Protein AF-A0A345ZMK8-F1 (afdb_monomer_lite)

Secondary structure (DSSP, 8-state):
---PPEEEEETTEEEEE---TT-S--EEEEETT--EEEEESSHHHHHHHHHHHHHHHHT------------

Structure (mmCIF, N/CA/C/O backbone):
data_AF-A0A345ZMK8-F1
#
_entry.id   AF-A0A345ZMK8-F1
#
loop_
_atom_site.group_PDB
_atom_site.id
_atom_site.type_symbol
_atom_site.label_atom_id
_atom_site.label_alt_id
_atom_site.label_comp_id
_atom_site.label_asym_id
_atom_site.label_entity_id
_atom_site.label_seq_id
_atom_site.pdbx_PDB_ins_code
_atom_site.Cartn_x
_atom_site.Cartn_y
_atom_site.Cartn_z
_atom_site.occupancy
_atom_site.B_iso_or_equiv
_atom_site.auth_seq_id
_atom_site.auth_comp_id
_atom_site.auth_asym_id
_atom_site.auth_atom_id
_atom_site.pdbx_PDB_model_num
ATOM 1 N N . MET A 1 1 ? -18.330 6.643 7.458 1.00 48.44 1 MET A N 1
ATOM 2 C CA . MET A 1 1 ? -17.006 6.002 7.321 1.00 48.44 1 MET A CA 1
ATOM 3 C C . MET A 1 1 ? -16.378 6.579 6.060 1.00 48.44 1 MET A C 1
ATOM 5 O O . MET A 1 1 ? -16.837 6.246 4.977 1.00 48.44 1 MET A O 1
ATOM 9 N N . HIS A 1 2 ? -15.474 7.558 6.176 1.00 52.62 2 HIS A N 1
ATOM 10 C CA . HIS A 1 2 ? -14.824 8.132 4.993 1.00 52.62 2 HIS A CA 1
ATOM 11 C C . HIS A 1 2 ? -13.948 7.047 4.366 1.00 52.62 2 HIS A C 1
ATOM 13 O O . HIS A 1 2 ? -13.045 6.532 5.019 1.00 52.62 2 HIS A O 1
ATOM 19 N N . ALA A 1 3 ? -14.266 6.640 3.138 1.00 58.47 3 ALA A N 1
ATOM 20 C CA . ALA A 1 3 ? -13.420 5.722 2.395 1.00 58.47 3 ALA A CA 1
ATOM 21 C C . ALA A 1 3 ? -12.119 6.462 2.064 1.00 58.47 3 ALA A C 1
ATOM 23 O O . ALA A 1 3 ? -12.133 7.391 1.259 1.00 58.47 3 ALA A O 1
ATOM 24 N N . SER A 1 4 ? -11.017 6.100 2.723 1.00 71.75 4 SER A N 1
ATOM 25 C CA . SER A 1 4 ? -9.702 6.653 2.404 1.00 71.75 4 SER A CA 1
ATOM 26 C C . SER A 1 4 ? -9.380 6.347 0.943 1.00 71.75 4 SER A C 1
ATOM 28 O O . SER A 1 4 ? -9.353 5.179 0.545 1.00 71.75 4 SER A O 1
ATOM 30 N N . THR A 1 5 ? -9.172 7.389 0.139 1.00 87.00 5 THR A N 1
ATOM 31 C CA . THR A 1 5 ? -8.838 7.251 -1.281 1.00 87.00 5 THR A CA 1
ATOM 32 C C . THR A 1 5 ? -7.549 6.447 -1.428 1.00 87.00 5 THR A C 1
ATOM 34 O O . THR A 1 5 ? -6.527 6.781 -0.825 1.00 87.00 5 THR A O 1
ATOM 37 N N . ALA A 1 6 ? -7.596 5.378 -2.224 1.00 91.31 6 ALA A N 1
ATOM 38 C CA . ALA A 1 6 ? -6.411 4.593 -2.534 1.00 91.31 6 ALA A CA 1
ATOM 39 C C . ALA A 1 6 ? -5.506 5.370 -3.498 1.00 91.31 6 ALA A C 1
ATOM 41 O O . ALA A 1 6 ? -5.946 5.795 -4.564 1.00 91.31 6 ALA A O 1
ATOM 42 N N . LEU A 1 7 ? -4.243 5.536 -3.113 1.00 94.44 7 LEU A N 1
ATOM 43 C CA . LEU A 1 7 ? -3.191 6.172 -3.909 1.00 94.44 7 LEU A CA 1
ATOM 44 C C . LEU A 1 7 ? -2.520 5.170 -4.854 1.00 94.44 7 LEU A C 1
ATOM 46 O O . LEU A 1 7 ? -2.036 5.535 -5.920 1.00 94.44 7 LEU A O 1
ATOM 50 N N . TYR A 1 8 ? -2.500 3.898 -4.462 1.00 95.56 8 TYR A N 1
ATOM 51 C CA . TYR A 1 8 ? -1.974 2.798 -5.258 1.00 95.56 8 TYR A CA 1
ATOM 52 C C . TYR A 1 8 ? -2.744 1.520 -4.938 1.00 95.56 8 TYR A C 1
ATOM 54 O O . TYR A 1 8 ? -3.098 1.290 -3.783 1.00 95.56 8 TYR A O 1
ATOM 62 N N . VAL A 1 9 ? -3.013 0.685 -5.940 1.00 95.12 9 VAL A N 1
ATOM 63 C CA . VAL A 1 9 ? -3.717 -0.592 -5.769 1.00 95.12 9 VAL A CA 1
ATOM 64 C C . VAL A 1 9 ? -3.037 -1.645 -6.625 1.00 95.12 9 VAL A C 1
ATOM 66 O O . VAL A 1 9 ? -2.860 -1.445 -7.826 1.00 95.12 9 VAL A O 1
ATOM 69 N N . ARG A 1 10 ? -2.697 -2.785 -6.019 1.00 95.25 10 ARG A N 1
ATOM 70 C CA . ARG A 1 10 ? -2.195 -3.953 -6.744 1.00 95.25 10 ARG A CA 1
ATOM 71 C C . ARG A 1 10 ? -2.630 -5.238 -6.050 1.00 95.25 10 ARG A C 1
ATOM 73 O O . ARG A 1 10 ? -2.301 -5.484 -4.890 1.00 95.25 10 ARG A O 1
ATOM 80 N N . GLY A 1 11 ? -3.368 -6.075 -6.780 1.00 91.75 11 GLY A N 1
ATOM 81 C CA . GLY A 1 11 ? -3.935 -7.309 -6.238 1.00 91.75 11 GLY A CA 1
ATOM 82 C C . GLY A 1 11 ? -4.792 -7.035 -4.990 1.00 91.75 11 GLY A C 1
ATOM 83 O O . GLY A 1 11 ? -5.646 -6.150 -5.037 1.00 91.75 11 GLY A O 1
ATOM 84 N N . PRO A 1 12 ? -4.584 -7.759 -3.873 1.00 94.12 12 PRO A N 1
ATOM 85 C CA . PRO A 1 12 ? -5.362 -7.570 -2.653 1.00 94.12 12 PRO A CA 1
ATOM 86 C C . PRO A 1 12 ? -4.874 -6.401 -1.782 1.00 94.12 12 PRO A C 1
ATOM 88 O O . PRO A 1 12 ? -5.353 -6.255 -0.661 1.00 94.12 12 PRO A O 1
ATOM 91 N N . TYR A 1 13 ? -3.907 -5.608 -2.246 1.00 95.88 13 TYR A N 1
ATOM 92 C CA . TYR A 1 13 ? -3.277 -4.555 -1.458 1.00 95.88 13 TYR A CA 1
ATOM 93 C C . TYR A 1 13 ? -3.586 -3.173 -2.022 1.00 95.88 13 TYR A C 1
ATOM 95 O O . TYR A 1 13 ? -3.604 -2.970 -3.239 1.00 95.88 13 TYR A O 1
ATOM 103 N N . ARG A 1 14 ? -3.779 -2.203 -1.128 1.00 95.56 14 ARG A N 1
ATOM 104 C CA . ARG A 1 14 ? -3.915 -0.788 -1.477 1.00 95.56 14 ARG A CA 1
ATOM 105 C C . ARG A 1 14 ? -3.107 0.094 -0.537 1.00 95.56 14 ARG A C 1
ATOM 107 O O . ARG A 1 14 ? -3.082 -0.154 0.663 1.00 95.56 14 ARG A O 1
ATOM 114 N N . VAL A 1 15 ? -2.495 1.140 -1.073 1.00 96.19 15 VAL A N 1
ATOM 115 C CA . VAL A 1 15 ? -1.840 2.203 -0.307 1.00 96.19 15 VAL A CA 1
ATOM 116 C C . VAL A 1 15 ? -2.822 3.354 -0.149 1.00 96.19 15 VAL A C 1
ATOM 118 O O . VAL A 1 15 ? -3.436 3.776 -1.129 1.00 96.19 15 VAL A O 1
ATOM 121 N N . VAL A 1 16 ? -2.974 3.868 1.065 1.00 94.69 16 VAL A N 1
ATOM 122 C CA . VAL A 1 16 ? -3.813 5.031 1.384 1.00 94.69 16 VAL A CA 1
ATOM 123 C C . VAL A 1 16 ? -2.995 6.082 2.127 1.00 94.69 16 VAL A C 1
ATOM 125 O O . VAL A 1 16 ? -1.992 5.757 2.765 1.00 94.69 16 VAL A O 1
ATOM 128 N N . ALA A 1 17 ? -3.445 7.335 2.073 1.00 92.56 17 ALA A N 1
ATOM 129 C CA . ALA A 1 17 ? -2.944 8.365 2.974 1.00 92.56 17 ALA A CA 1
ATOM 130 C C . ALA A 1 17 ? -3.443 8.099 4.403 1.00 92.56 17 ALA A C 1
ATOM 132 O O . ALA A 1 17 ? -4.636 7.851 4.617 1.00 92.56 17 ALA A O 1
ATOM 133 N N . ASN A 1 18 ? -2.541 8.173 5.377 1.00 88.69 18 ASN A N 1
ATOM 134 C CA . ASN A 1 18 ? -2.892 8.210 6.785 1.00 88.69 18 ASN A CA 1
ATOM 135 C C . ASN A 1 18 ? -3.386 9.619 7.128 1.00 88.69 18 ASN A C 1
ATOM 137 O O . ASN A 1 18 ? -2.627 10.581 7.067 1.00 88.69 18 ASN A O 1
ATOM 141 N N . ALA A 1 19 ? -4.668 9.744 7.471 1.00 80.25 19 ALA A N 1
ATOM 142 C CA . ALA A 1 19 ? -5.282 11.022 7.834 1.00 80.25 19 ALA A CA 1
ATOM 143 C C . ALA A 1 19 ? -5.054 11.407 9.310 1.00 80.25 19 ALA A C 1
ATOM 145 O O . ALA A 1 19 ? -5.661 12.361 9.796 1.00 80.25 19 ALA A O 1
ATOM 146 N N . GLN A 1 20 ? -4.229 10.652 10.043 1.00 80.69 20 GLN A N 1
ATOM 147 C CA . GLN A 1 20 ? -3.837 11.015 11.400 1.00 80.69 20 GLN A CA 1
ATOM 148 C C . GLN A 1 20 ? -2.959 12.269 11.380 1.00 80.69 20 GLN A C 1
ATOM 150 O O . GLN A 1 20 ? -1.981 12.353 10.641 1.00 80.69 20 GLN A O 1
ATOM 155 N N . VAL A 1 21 ? -3.341 13.248 12.199 1.00 64.56 21 VAL A N 1
ATOM 156 C CA . VAL A 1 21 ? -2.579 14.482 12.411 1.00 64.56 21 VAL A CA 1
ATOM 157 C C . VAL A 1 21 ? -1.271 14.118 13.128 1.00 64.56 21 VAL A C 1
ATOM 159 O O . VAL A 1 21 ? -1.311 13.344 14.081 1.00 64.56 21 VAL A O 1
ATOM 162 N N . ASP A 1 22 ? -0.139 14.647 12.651 1.00 71.44 22 ASP A N 1
ATOM 163 C CA . ASP A 1 22 ? 1.221 14.430 13.187 1.00 71.44 22 ASP A CA 1
ATOM 164 C C . ASP A 1 22 ? 1.779 12.998 13.090 1.00 71.44 22 ASP A C 1
ATOM 166 O O . ASP A 1 22 ? 2.413 12.494 14.017 1.00 71.44 22 ASP A O 1
ATOM 170 N N . THR A 1 23 ? 1.586 12.325 11.952 1.00 76.69 23 THR A N 1
ATOM 171 C CA . THR A 1 23 ? 2.288 11.062 11.681 1.00 76.69 23 THR A CA 1
ATOM 172 C C . THR A 1 23 ? 3.533 11.261 10.816 1.00 76.69 23 THR A C 1
ATOM 174 O O . THR A 1 23 ? 3.464 11.809 9.716 1.00 76.69 23 THR A O 1
ATOM 177 N N . ASP A 1 24 ? 4.667 10.723 11.271 1.00 86.31 24 ASP A N 1
ATOM 178 C CA . ASP A 1 24 ? 5.895 10.606 10.467 1.00 86.31 24 ASP A CA 1
ATOM 179 C C . ASP A 1 24 ? 5.750 9.585 9.322 1.00 86.31 24 ASP A C 1
ATOM 181 O O . ASP A 1 24 ? 6.630 9.455 8.470 1.00 86.31 24 ASP A O 1
ATOM 185 N N . ARG A 1 25 ? 4.649 8.819 9.300 1.00 85.44 25 ARG A N 1
ATOM 186 C CA . ARG A 1 25 ? 4.376 7.754 8.326 1.00 85.44 25 ARG A CA 1
ATOM 187 C C . ARG A 1 25 ? 3.023 7.987 7.650 1.00 85.44 25 ARG A C 1
ATOM 189 O O . ARG A 1 25 ? 2.027 7.343 7.993 1.00 85.44 25 ARG A O 1
ATOM 196 N N . PRO A 1 26 ? 2.964 8.920 6.684 1.00 91.69 26 PRO A N 1
ATOM 197 C CA . PRO A 1 26 ? 1.715 9.328 6.055 1.00 91.69 26 PRO A CA 1
ATOM 198 C C . PRO A 1 26 ? 1.151 8.299 5.066 1.00 91.69 26 PRO A C 1
ATOM 200 O O . PRO A 1 26 ? 0.072 8.533 4.527 1.00 91.69 26 PRO A O 1
ATOM 203 N N . TYR A 1 27 ? 1.821 7.167 4.818 1.00 94.25 27 TYR A N 1
ATOM 204 C CA . TYR A 1 27 ? 1.353 6.143 3.879 1.00 94.25 27 TYR A CA 1
ATOM 205 C C . TYR A 1 27 ? 1.158 4.799 4.568 1.00 94.25 27 TYR A C 1
ATOM 207 O O . TYR A 1 27 ? 2.074 4.276 5.199 1.00 94.25 27 TYR A O 1
ATOM 215 N N . VAL A 1 28 ? -0.033 4.220 4.409 1.00 95.12 28 VAL A N 1
ATOM 216 C CA . VAL A 1 28 ? -0.410 2.937 5.017 1.00 95.12 28 VAL A CA 1
ATOM 217 C C . VAL A 1 28 ? -0.812 1.960 3.926 1.00 95.12 28 VAL A C 1
ATOM 219 O O . VAL A 1 28 ? -1.588 2.295 3.030 1.00 95.12 28 VAL A O 1
ATOM 222 N N . VAL A 1 29 ? -0.320 0.730 4.027 1.00 96.31 29 VAL A N 1
ATOM 223 C CA . VAL A 1 29 ? -0.740 -0.388 3.185 1.00 96.31 29 VAL A CA 1
ATOM 224 C C . VAL A 1 29 ? -1.839 -1.172 3.890 1.00 96.31 29 VAL A C 1
ATOM 226 O O . VAL A 1 29 ? -1.659 -1.654 5.010 1.00 96.31 29 VAL A O 1
ATOM 229 N N . LEU A 1 30 ? -2.962 -1.331 3.197 1.00 95.50 30 LEU A N 1
ATOM 230 C CA . LEU A 1 30 ? -4.124 -2.096 3.625 1.00 95.50 30 LEU A CA 1
ATOM 231 C C . LEU A 1 30 ? -4.324 -3.326 2.745 1.00 95.50 30 LEU A C 1
ATOM 233 O O . LEU A 1 30 ? -4.042 -3.278 1.545 1.00 95.50 30 LEU A O 1
ATOM 237 N N . ASP A 1 31 ? -4.887 -4.392 3.309 1.00 94.50 31 ASP A N 1
ATOM 238 C CA . ASP A 1 31 ? -5.473 -5.473 2.511 1.00 94.50 31 ASP A CA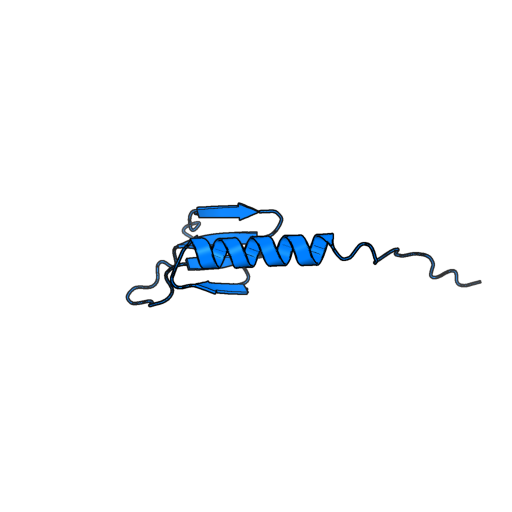 1
ATOM 239 C C . ASP A 1 31 ? -6.943 -5.212 2.118 1.00 94.50 31 ASP A C 1
ATOM 241 O O . ASP A 1 31 ? -7.533 -4.171 2.431 1.00 94.50 31 ASP A O 1
ATOM 245 N N . THR A 1 32 ? -7.560 -6.184 1.436 1.00 90.00 32 THR A N 1
ATOM 246 C CA . THR A 1 32 ? -8.978 -6.152 1.042 1.00 90.00 32 THR A CA 1
ATOM 247 C C . THR A 1 32 ? -9.949 -6.133 2.220 1.00 90.00 32 THR A C 1
ATOM 249 O O . THR A 1 32 ? -11.053 -5.616 2.072 1.00 90.00 32 THR A O 1
ATOM 252 N N . ALA A 1 33 ? -9.561 -6.687 3.371 1.00 91.62 33 ALA A N 1
ATOM 253 C CA . ALA A 1 33 ? -10.347 -6.649 4.601 1.00 91.62 33 ALA A CA 1
ATOM 254 C C . ALA A 1 33 ? -10.159 -5.325 5.368 1.00 91.62 33 ALA A C 1
ATOM 256 O O . ALA A 1 33 ? -10.861 -5.074 6.345 1.00 91.62 33 ALA A O 1
ATOM 257 N N . GLY A 1 34 ? -9.251 -4.457 4.910 1.00 89.75 34 GLY A N 1
ATOM 258 C CA . GLY A 1 34 ? -8.900 -3.208 5.575 1.00 89.75 34 GLY A CA 1
ATOM 259 C C . GLY A 1 34 ? -7.897 -3.383 6.714 1.00 89.75 34 GLY A C 1
ATOM 260 O O . GLY A 1 34 ? -7.717 -2.445 7.489 1.00 89.75 34 GLY A O 1
ATOM 261 N N . ALA A 1 35 ? -7.238 -4.540 6.823 1.00 92.44 35 ALA A N 1
ATOM 262 C CA . ALA A 1 35 ? -6.195 -4.760 7.815 1.00 92.44 35 ALA A CA 1
ATOM 263 C C . ALA A 1 35 ? -4.959 -3.912 7.494 1.00 92.44 35 ALA A C 1
ATOM 265 O O . ALA A 1 35 ? -4.524 -3.852 6.343 1.00 92.44 35 ALA A O 1
ATOM 266 N N . TRP A 1 36 ? -4.387 -3.277 8.517 1.00 94.00 36 TRP A N 1
ATOM 267 C CA . TRP A 1 36 ? -3.132 -2.531 8.421 1.00 94.00 36 TRP A CA 1
ATOM 268 C C . TRP A 1 36 ? -1.957 -3.502 8.336 1.00 94.00 36 TRP A C 1
ATOM 270 O O . TRP A 1 36 ? -1.767 -4.325 9.229 1.00 94.00 36 TRP A O 1
ATOM 280 N N . LEU A 1 37 ? -1.179 -3.414 7.258 1.00 94.94 37 LEU A N 1
ATOM 281 C CA . LEU A 1 37 ? -0.069 -4.332 6.999 1.00 94.94 37 LEU A CA 1
ATOM 282 C C . LEU A 1 37 ? 1.304 -3.668 7.081 1.00 94.94 37 LEU A C 1
ATOM 284 O O . LEU A 1 37 ? 2.275 -4.319 7.468 1.00 94.94 37 LEU A O 1
ATOM 288 N N . HIS A 1 38 ? 1.407 -2.405 6.667 1.00 94.88 38 HIS A N 1
ATOM 289 C CA . HIS A 1 38 ? 2.673 -1.683 6.619 1.00 94.88 38 HIS A CA 1
ATOM 290 C C . HIS A 1 38 ? 2.458 -0.168 6.652 1.00 94.88 38 HIS A C 1
ATOM 292 O O . HIS A 1 38 ? 1.427 0.316 6.188 1.00 94.88 38 HIS A O 1
ATOM 298 N N . GLU A 1 39 ? 3.451 0.563 7.155 1.00 95.00 39 GLU A N 1
ATOM 299 C CA . GLU A 1 39 ? 3.467 2.024 7.228 1.00 95.00 39 GLU A CA 1
ATOM 300 C C . GLU A 1 39 ? 4.806 2.554 6.722 1.00 95.00 39 GLU A C 1
ATOM 302 O O . GLU A 1 39 ? 5.865 2.037 7.103 1.00 95.00 39 GLU A O 1
ATOM 307 N N . SER A 1 40 ? 4.764 3.609 5.915 1.00 94.62 40 SER A N 1
ATOM 308 C CA . SER A 1 40 ? 5.940 4.171 5.256 1.00 94.62 40 SER A CA 1
ATOM 309 C C . SER A 1 40 ? 5.935 5.697 5.289 1.00 94.62 40 SER A C 1
ATOM 311 O O . SER A 1 40 ? 4.884 6.341 5.313 1.00 94.62 40 SER A O 1
ATOM 313 N N . VAL A 1 41 ? 7.141 6.267 5.272 1.00 94.19 41 VAL A N 1
ATOM 314 C CA . VAL A 1 41 ? 7.361 7.720 5.207 1.00 94.19 41 VAL A CA 1
ATOM 315 C C . VAL A 1 41 ? 7.066 8.243 3.800 1.00 94.19 41 VAL A C 1
ATOM 317 O O . VAL A 1 41 ? 6.491 9.317 3.642 1.00 94.19 41 VAL A O 1
ATOM 320 N N . THR A 1 42 ? 7.421 7.468 2.769 1.00 94.56 42 THR A N 1
ATOM 321 C CA . THR A 1 42 ? 7.224 7.833 1.362 1.00 94.56 42 THR A CA 1
ATOM 322 C C . THR A 1 42 ? 6.213 6.917 0.672 1.00 94.56 42 THR A C 1
ATOM 324 O O . THR A 1 42 ? 6.000 5.771 1.077 1.00 94.56 42 THR A O 1
ATOM 327 N N . LEU A 1 43 ? 5.578 7.432 -0.386 1.00 93.94 43 LEU A N 1
ATOM 328 C CA . LEU A 1 43 ? 4.647 6.654 -1.203 1.00 93.94 43 LEU A CA 1
ATOM 329 C C . LEU A 1 43 ? 5.376 5.544 -1.967 1.00 93.94 43 LEU A C 1
ATOM 331 O O . LEU A 1 43 ? 4.833 4.451 -2.109 1.00 93.94 43 LEU A O 1
ATOM 335 N N . ASP A 1 44 ? 6.590 5.811 -2.445 1.00 97.00 44 ASP A N 1
ATOM 336 C CA . ASP A 1 44 ? 7.358 4.840 -3.222 1.00 97.00 44 ASP A CA 1
ATOM 337 C C . ASP A 1 44 ? 7.801 3.653 -2.357 1.00 97.00 44 ASP A C 1
ATOM 339 O O . ASP A 1 44 ? 7.598 2.518 -2.776 1.00 97.00 44 ASP A O 1
ATOM 343 N N . ASP A 1 45 ? 8.217 3.868 -1.103 1.00 96.75 45 ASP A N 1
ATOM 344 C CA . ASP A 1 45 ? 8.505 2.763 -0.171 1.00 96.75 45 ASP A CA 1
ATOM 345 C C . ASP A 1 45 ? 7.271 1.871 0.067 1.00 96.75 45 ASP A C 1
ATOM 347 O O . ASP A 1 45 ? 7.365 0.640 0.124 1.00 96.75 45 ASP A O 1
ATOM 351 N N . ALA A 1 46 ? 6.085 2.483 0.184 1.00 96.56 46 ALA A N 1
ATOM 352 C CA . ALA A 1 46 ? 4.837 1.746 0.359 1.00 96.56 46 ALA A CA 1
ATOM 353 C C . ALA A 1 46 ? 4.475 0.930 -0.896 1.00 96.56 46 ALA A C 1
ATOM 355 O O . ALA A 1 46 ? 3.981 -0.197 -0.785 1.00 96.56 46 ALA A O 1
ATOM 356 N N . ARG A 1 47 ? 4.732 1.477 -2.091 1.00 97.38 47 ARG A N 1
ATOM 357 C CA . ARG A 1 47 ? 4.530 0.788 -3.377 1.00 97.38 47 ARG A CA 1
ATOM 358 C C . ARG A 1 47 ? 5.505 -0.372 -3.537 1.00 97.38 47 ARG A C 1
ATOM 360 O O . ARG A 1 47 ? 5.062 -1.480 -3.829 1.00 97.38 47 ARG A O 1
ATOM 367 N N . ASP A 1 48 ? 6.781 -0.152 -3.244 1.00 97.56 48 ASP A N 1
ATOM 368 C CA . ASP A 1 48 ? 7.823 -1.179 -3.285 1.00 97.56 48 ASP A CA 1
ATOM 369 C C . ASP A 1 48 ? 7.504 -2.334 -2.333 1.00 97.56 48 ASP A C 1
ATOM 371 O O . ASP A 1 48 ? 7.676 -3.511 -2.673 1.00 97.56 48 ASP A O 1
ATOM 375 N N . TRP A 1 49 ? 6.964 -2.027 -1.147 1.00 97.12 49 TRP A N 1
ATOM 376 C CA . TRP A 1 49 ? 6.483 -3.055 -0.232 1.00 97.12 49 TRP A CA 1
ATOM 377 C C . TRP A 1 49 ? 5.373 -3.901 -0.864 1.00 97.12 49 TRP A C 1
ATOM 379 O O . TRP A 1 49 ? 5.452 -5.133 -0.824 1.00 97.12 49 TRP A O 1
ATOM 389 N N . VAL A 1 50 ? 4.363 -3.269 -1.472 1.00 97.19 50 VAL A N 1
ATOM 390 C CA . VAL A 1 50 ? 3.261 -3.973 -2.150 1.00 97.19 50 VAL A CA 1
ATOM 391 C C . VAL A 1 50 ? 3.787 -4.836 -3.296 1.00 97.19 50 VAL A C 1
ATOM 393 O O . VAL A 1 50 ? 3.437 -6.015 -3.389 1.00 97.19 50 VAL A O 1
ATOM 396 N N . ASP A 1 51 ? 4.660 -4.288 -4.134 1.00 96.12 51 ASP A N 1
ATOM 397 C CA . ASP A 1 51 ? 5.210 -4.968 -5.304 1.00 96.12 51 ASP A CA 1
ATOM 398 C C . ASP A 1 51 ? 6.045 -6.186 -4.921 1.00 96.12 51 ASP A C 1
ATOM 400 O O . ASP A 1 51 ? 5.917 -7.258 -5.529 1.00 96.12 51 ASP A O 1
ATOM 404 N N . ARG A 1 52 ? 6.834 -6.067 -3.850 1.00 95.50 52 ARG A N 1
ATOM 405 C CA . ARG A 1 52 ? 7.548 -7.197 -3.259 1.00 95.50 52 ARG A CA 1
ATOM 406 C C . ARG A 1 52 ? 6.580 -8.264 -2.750 1.00 95.50 52 ARG A C 1
ATOM 408 O O . ARG A 1 52 ? 6.792 -9.436 -3.044 1.00 95.50 52 ARG A O 1
ATOM 415 N N . ARG A 1 53 ? 5.495 -7.900 -2.055 1.00 94.38 53 ARG A N 1
ATOM 416 C CA . ARG A 1 53 ? 4.511 -8.875 -1.537 1.00 94.38 53 ARG A CA 1
ATOM 417 C C . ARG A 1 53 ? 3.742 -9.592 -2.636 1.00 94.38 53 ARG A C 1
ATOM 419 O O . ARG A 1 53 ? 3.473 -10.784 -2.506 1.00 94.38 53 ARG A O 1
ATOM 426 N N . ILE A 1 54 ? 3.400 -8.897 -3.716 1.00 93.50 54 ILE A N 1
ATOM 427 C CA . ILE A 1 54 ? 2.809 -9.525 -4.902 1.00 93.50 54 ILE A CA 1
ATOM 428 C C . ILE A 1 54 ? 3.804 -10.502 -5.523 1.00 93.50 54 ILE A C 1
ATOM 430 O O . ILE A 1 54 ? 3.465 -11.667 -5.710 1.00 93.50 54 ILE A O 1
ATOM 434 N N . SER A 1 55 ? 5.048 -10.066 -5.730 1.00 92.56 55 SER A N 1
ATOM 435 C CA . SER A 1 55 ? 6.107 -10.913 -6.285 1.00 92.56 55 SER A CA 1
ATOM 436 C C . SER A 1 55 ? 6.369 -12.149 -5.418 1.00 92.56 55 SER A C 1
ATOM 438 O O . SER A 1 55 ? 6.552 -13.240 -5.944 1.00 92.56 55 SER A O 1
ATOM 440 N N . GLU A 1 56 ? 6.362 -12.015 -4.090 1.00 91.25 56 GLU A N 1
ATOM 441 C CA . GLU A 1 56 ? 6.474 -13.137 -3.149 1.00 91.25 56 GLU A CA 1
ATOM 442 C C . GLU A 1 56 ? 5.308 -14.121 -3.288 1.00 91.25 56 GLU A C 1
ATOM 444 O O . GLU A 1 56 ? 5.539 -15.326 -3.302 1.00 91.25 56 GLU A O 1
ATOM 449 N N . ARG A 1 57 ? 4.066 -13.635 -3.425 1.00 86.69 57 ARG A N 1
ATOM 450 C CA . ARG A 1 57 ? 2.885 -14.498 -3.608 1.00 86.69 57 ARG A CA 1
ATOM 451 C C . ARG A 1 57 ? 2.893 -15.212 -4.954 1.00 86.69 57 ARG A C 1
ATOM 453 O O . ARG A 1 57 ? 2.550 -16.387 -5.008 1.00 86.69 57 ARG A O 1
ATOM 460 N N . GLU A 1 58 ? 3.293 -14.525 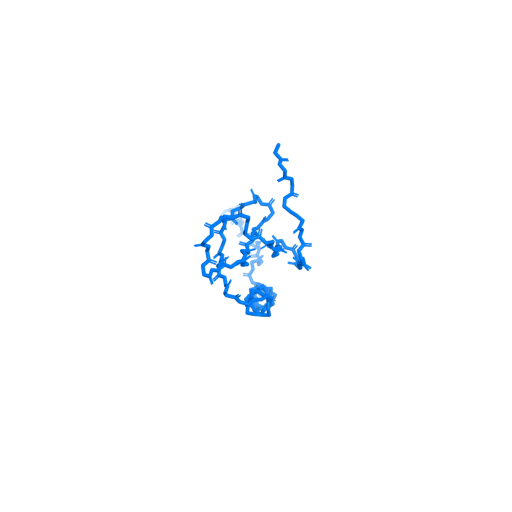-6.017 1.00 86.94 58 GLU A N 1
ATOM 461 C CA . GLU A 1 58 ? 3.397 -15.093 -7.366 1.00 86.94 58 GLU A CA 1
ATOM 462 C C . GLU A 1 58 ? 4.549 -16.104 -7.471 1.00 86.94 58 GLU A C 1
ATOM 464 O O . GLU A 1 58 ? 4.430 -17.115 -8.160 1.00 86.94 58 GLU A O 1
ATOM 469 N N . ARG A 1 59 ? 5.643 -15.882 -6.729 1.00 78.88 59 ARG A N 1
ATOM 470 C CA . ARG A 1 59 ? 6.775 -16.817 -6.612 1.00 78.88 59 ARG A CA 1
ATOM 471 C C . ARG A 1 59 ? 6.468 -18.083 -5.817 1.00 78.88 59 ARG A C 1
ATOM 473 O O . ARG A 1 59 ? 7.331 -18.957 -5.775 1.00 78.88 59 ARG A O 1
ATOM 480 N N . VAL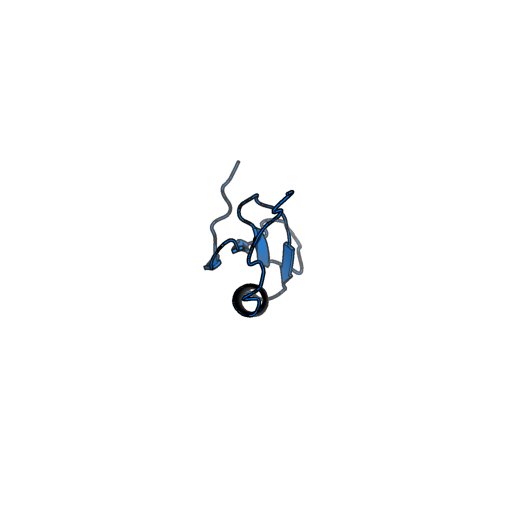 A 1 60 ? 5.283 -18.225 -5.221 1.00 60.41 60 VAL A N 1
ATOM 481 C CA . VAL A 1 60 ? 4.821 -19.494 -4.637 1.00 60.41 60 VAL A CA 1
ATOM 482 C C . VAL A 1 60 ? 3.860 -20.197 -5.611 1.00 60.41 60 VAL A C 1
ATOM 484 O O . VAL A 1 60 ? 2.644 -20.152 -5.419 1.00 60.41 60 VAL A O 1
ATOM 487 N N . PRO A 1 61 ? 4.348 -20.910 -6.645 1.00 55.19 61 PRO A N 1
ATOM 488 C CA . PRO A 1 61 ? 3.540 -21.892 -7.351 1.00 55.19 61 PRO A CA 1
ATOM 489 C C . PRO A 1 61 ? 3.557 -23.183 -6.520 1.00 55.19 61 PRO A C 1
ATOM 491 O O . PRO A 1 61 ? 4.451 -24.009 -6.685 1.00 55.19 61 PRO A O 1
ATOM 494 N N . GLY A 1 62 ? 2.648 -23.353 -5.549 1.00 51.28 62 GLY A N 1
ATOM 495 C CA . GLY A 1 62 ? 2.852 -24.472 -4.615 1.00 51.28 62 GLY A CA 1
ATOM 496 C C . GLY A 1 62 ? 1.799 -24.840 -3.579 1.00 51.28 62 GLY A C 1
ATOM 497 O O . GLY A 1 62 ? 2.128 -25.625 -2.698 1.00 51.28 62 GLY A O 1
ATOM 498 N N . ILE A 1 63 ? 0.551 -24.376 -3.664 1.00 49.84 63 ILE A N 1
ATOM 499 C CA . ILE A 1 63 ? -0.547 -25.130 -3.032 1.00 49.84 63 ILE A CA 1
ATOM 500 C C . ILE A 1 63 ? -1.361 -25.774 -4.146 1.00 49.84 63 ILE A C 1
ATOM 502 O O . ILE A 1 63 ? -2.488 -25.388 -4.445 1.00 49.84 63 ILE A O 1
ATOM 506 N N . ALA A 1 64 ? -0.758 -26.783 -4.774 1.00 48.16 64 ALA A N 1
ATOM 507 C CA . ALA A 1 64 ? -1.542 -27.871 -5.321 1.00 48.16 64 ALA A CA 1
ATOM 508 C C . ALA A 1 64 ? -2.265 -28.511 -4.130 1.00 48.16 64 ALA A C 1
ATOM 510 O O . ALA A 1 64 ? -1.676 -29.264 -3.355 1.00 48.16 64 ALA A O 1
ATOM 511 N N . VAL A 1 65 ? -3.542 -28.174 -3.952 1.00 55.00 65 VAL A N 1
ATOM 512 C CA . VAL A 1 65 ? -4.465 -28.954 -3.125 1.00 55.00 65 VAL A CA 1
ATOM 513 C C . VAL A 1 65 ? -4.704 -30.274 -3.864 1.00 55.00 65 VAL A C 1
ATOM 515 O O . VAL A 1 65 ? -5.754 -30.498 -4.453 1.00 55.00 65 VAL A O 1
ATOM 518 N N . SER A 1 66 ? -3.690 -31.136 -3.898 1.00 50.47 66 SER A N 1
ATOM 519 C CA . SER A 1 66 ? -3.803 -32.491 -4.419 1.00 50.47 66 SER A CA 1
ATOM 520 C C . SER A 1 66 ? -3.966 -33.455 -3.252 1.00 50.47 66 SER A C 1
ATOM 522 O O . SER A 1 66 ? -3.032 -33.741 -2.512 1.00 50.47 66 SER A O 1
ATOM 524 N N . ALA A 1 67 ? -5.199 -33.948 -3.151 1.00 50.16 67 ALA A N 1
ATOM 525 C CA . ALA A 1 67 ? -5.587 -35.257 -2.643 1.00 50.16 67 ALA A CA 1
ATOM 526 C C . ALA A 1 67 ? -5.322 -35.572 -1.158 1.00 50.16 67 ALA A C 1
ATOM 528 O O . ALA A 1 67 ? -4.406 -36.307 -0.799 1.00 50.16 67 ALA A O 1
ATOM 529 N N . ARG A 1 68 ? -6.306 -35.244 -0.307 1.00 52.72 68 ARG A N 1
ATOM 530 C CA . ARG A 1 68 ? -6.767 -36.254 0.662 1.00 52.72 68 ARG A CA 1
ATOM 531 C C . ARG A 1 68 ? -7.591 -37.303 -0.094 1.00 52.72 68 ARG A C 1
ATOM 533 O O . A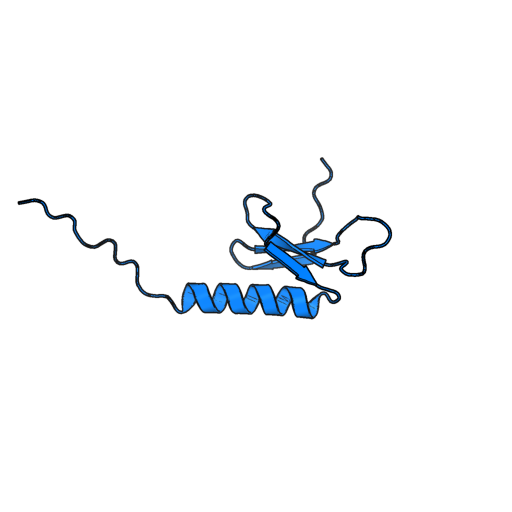RG A 1 68 ? -8.815 -37.286 -0.033 1.00 52.72 68 ARG A O 1
ATOM 540 N N . SER A 1 69 ? -6.919 -38.217 -0.792 1.00 49.84 69 SER A N 1
ATOM 541 C CA . SER A 1 69 ? -7.502 -39.533 -1.055 1.00 49.84 69 SER A CA 1
ATOM 542 C C . SER A 1 69 ? -7.398 -40.326 0.242 1.00 49.84 69 SER A C 1
ATOM 544 O O . SER A 1 69 ? -6.340 -40.850 0.574 1.00 49.84 69 SER A O 1
ATOM 546 N N . ARG A 1 70 ? -8.487 -40.358 1.014 1.00 52.75 70 ARG A N 1
ATOM 547 C CA . ARG A 1 70 ? -8.741 -41.494 1.901 1.00 52.75 70 ARG A CA 1
ATOM 548 C C . ARG A 1 70 ? -9.275 -42.612 1.010 1.00 52.75 70 ARG A C 1
ATOM 550 O O . ARG A 1 70 ? -10.379 -42.478 0.488 1.00 52.75 70 ARG A O 1
ATOM 557 N N . ALA A 1 71 ? -8.479 -43.656 0.839 1.00 55.97 71 ALA A N 1
ATOM 558 C CA . ALA A 1 71 ? -8.954 -45.005 0.577 1.00 55.97 71 ALA A CA 1
ATOM 559 C C . ALA A 1 71 ?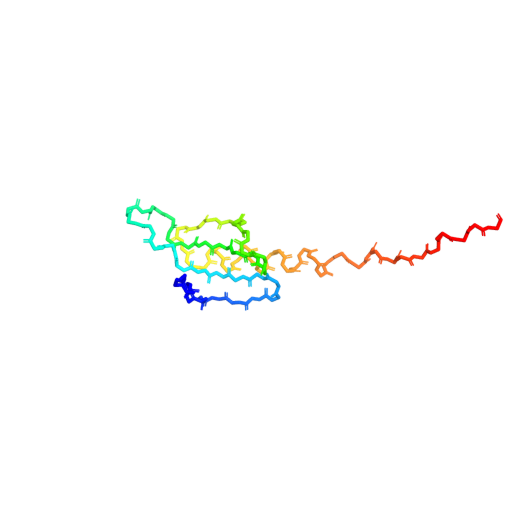 -8.512 -45.858 1.767 1.00 55.97 71 ALA A C 1
ATOM 561 O O . ALA A 1 71 ? -7.375 -45.621 2.242 1.00 55.97 71 ALA A O 1
#

Foldseek 3Di:
DPDFDFPDDDDQKTWGADPDDDDCFRIFIAGVVRDTDDTHNDPVVVVVVVVVVVVVVVVPPDPPVDDPPDD

Sequence (71 aa):
MHASTALYVRGPYRVVANAQVDTDRPYVVLDTAGAWLHESVTLDDARDWVDRRISERERVPGIAVSARSRA

pLDDT: mean 83.09, std 16.99, range [48.16, 97.56]

Radius of gyration: 16.34 Å; chains: 1; bounding box: 26×60×21 Å

=== Feature glossary ===
Key to the feature types in this record:

Secondary structure (8-state, DSSP). Secondary structure is the local, repeating backbone conformation. DSSP classifies it into eight states by reading the hydrogen-bond network: three helix types (H, G, I), two β types (E, B), two non-regular types (T, S), and unstructured coil (-).

Backbone torsions (φ/ψ). Backbone dihedral angles. Every residue except chain termini has a φ (preceding-C → N → Cα → C) and a ψ (N → Cα → C → next-N). They are reported in degrees following the IUPAC sign convention. Secondary structure is essentially a statement about which (φ, ψ) basin each residue occupies.

Predicted aligned error. Predicted Aligned Error (PAE) is an AlphaFold confidence matrix: entry (i, j) is the expected error in the position of residue j, in ångströms, when the prediction is superimposed on the true structure at residue i. Low PAE within a block of residues means that block is internally rigid and well-predicted; high PAE between two blocks means their relative placement is uncertain even if each block individually is confident.

B-factor. B-factor (Debye–Waller factor) reflects atomic displacement in the crystal lattice. It is an experimental observable (units Å²), not a prediction; low values mean the atom is pinn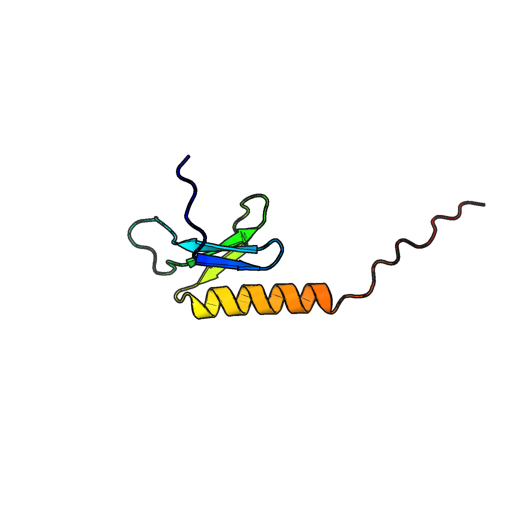ed down, high values mean it moves or is heterogeneous across the crystal.

Secondary structure (3-state, P-SEA). Three-state secondary structure (P-SEA) collapses the eight DSSP classes into helix (a), strand (b), and coil (c). P-SEA assigns these from Cα geometry alone — distances and angles — without requiring backbone oxygens, so it works on any Cα trace.

Sequence. Primary structure: the covalent order of the twenty standard amino acids along the backbone. Two proteins with the same sequence will (almost always) fold to the same structure; two with 30% identity often share a fold but not the details.

pLDDT. pLDDT is the predicted lDDT-Cα score: AlphaFold's confidence that the local environment of each residue (all inter-atomic distances within 15 Å) is correctly placed. It is a per-residue number between 0 and 100, with higher meaning more reliable.

InterPro / GO / CATH / organism. Functional annotations link the protein to curated databases. InterPro entries identify conserved domains and families by matching the sequence against member-database signatures (Pfam, PROSITE, CDD, …). Gene Ontology (GO) terms describe molecular function, biological process, and cellular component in a controlled vocabulary. CATH places the structure in a hierarchical fold classification (Class/Architecture/Topology/Homologous-superfamily). The organism is the source species.

Contact-map, Ramachandran, and PAE plots. Three diagnostic plots accompany the record. The Cα contact map visualizes the tertiary structure as a 2D adjacency matrix (8 Å cutoff, sequence-local contacts suppressed). The Ramachandran plot shows the distribution of backbone (φ, ψ) torsions, with points in the α and β basins reflecting secondary structure content. The PAE plot shows AlphaFold's inter-residue confidence as a color matrix.

mmCIF coordinates. The mmCIF table is the protein's shape written out atom by atom. For each backbone N, Cα, C, and carbonyl O, it records an (x, y, z) coordinate triple in Å plus the residue type, chain letter, and residue number.

Radius of gyration, Cα contacts, bounding box. Three whole-structure scalars: the radius of gyration (RMS distance of Cα from centroid, in Å), the count of Cα–Cα contacts (pairs closer than 8 Å and separated by more than four residues in sequence — i.e. tertiary, not local, contacts), and the bounding-box dimensions. Together they distinguish compact globular folds from extended fibres or disordered chains.

Foldseek 3Di. The Foldseek 3Di string encodes local tertiary geometry as a 20-letter alphabet — one character per residue — derived from the relative positions of nearby Cα atoms. Unlike the amino-acid sequence, 3Di is a direct function of the 3D structure, so two proteins with the same fold have similar 3Di strings even at low sequence identity.

Rendered structure images. Six rendered views show the 3D structure from the faces of a cube — i.e. along ±x, ±y, ±z. Rendering representation is drawn randomly per protein from cartoon (secondary-structure ribbons), sticks (backbone bonds), or molecular surface; coloring is either N→C rainbow (blue at the N-terminus through red at the C-terminus) or one color per chain.

Nearest PDB structures. The Foldseek neighbor list gives the closest experimentally determined structures in the PDB, ranked by structural alignment. TM-score near 1 means near-identical fold; near 0.3 means only rough topology match. This is how one finds what a novel AlphaFold prediction most resembles in the solved-structure universe.

Solvent-accessible surface area. SASA measures how much of the protein is reachable by solvent. It is computed by rolling a water-sized probe over the atomic surface and summing the exposed area (Å²). Per-residue SASA distinguishes core (buried, low SASA) from surface (exposed, high SASA) residues; total SASA is a whole-molecule size measure.